Protein AF-A0A7C7R022-F1 (afdb_monomer_lite)

Sequence (104 aa):
MNDRSIESTIEERQMANTTAPQSIQELLKDFAPCFTKPGFKNFATLITGWITCQGRHSISRVIQAGSNFAEMKHHSCFYRFLSQGSWSTDAIGRILFQLLLPFL

Radius of gyration: 16.22 Å; chains: 1; bounding box: 30×31×53 Å

Foldseek 3Di:
DDPVVVVVVVVVVVLVPLDAPPVLVVLLVLCVVQADPVLSVLVSLQVSLQVQQDDDSDSVSSNVSSDRPVPCDPSVVSVCSVPVGPGDPVSVVVSVCVVCVVVD

Secondary structure (DSSP, 8-state):
--HHHHHHHHHHHHHHT-SPPHHHHHHHHTTGGGS-HHHHHHHHHHHHHHHH--S---HHHHHHHHS-GGG---THHHHHHHHH----HHHHHHHHHHHHGGG-

pLDDT: mean 78.59, std 16.29, range [40.22, 96.5]

Structure (mmCIF, N/CA/C/O backbone):
data_AF-A0A7C7R022-F1
#
_entry.id   AF-A0A7C7R022-F1
#
loop_
_atom_site.group_PDB
_atom_site.id
_atom_site.type_symbol
_atom_site.label_atom_id
_atom_site.label_alt_id
_atom_site.label_comp_id
_atom_site.label_asym_id
_atom_site.label_entity_id
_atom_site.label_seq_id
_atom_site.pdbx_PDB_ins_code
_atom_site.Cartn_x
_atom_site.Cartn_y
_atom_site.Cartn_z
_atom_site.occupancy
_atom_site.B_iso_or_equiv
_atom_site.auth_seq_id
_atom_site.auth_comp_id
_atom_site.auth_asym_id
_atom_site.auth_atom_id
_atom_site.pdbx_PDB_model_num
ATOM 1 N N . MET A 1 1 ? -7.935 11.485 39.807 1.00 51.16 1 MET A N 1
ATOM 2 C CA . MET A 1 1 ? -7.306 10.859 38.625 1.00 51.16 1 MET A CA 1
ATOM 3 C C . MET A 1 1 ? -7.862 11.601 37.419 1.00 51.16 1 MET A C 1
ATOM 5 O O . MET A 1 1 ? -9.066 11.549 37.229 1.00 51.16 1 MET A O 1
ATOM 9 N N . ASN A 1 2 ? -7.064 12.444 36.762 1.00 48.72 2 ASN A N 1
ATOM 10 C CA . ASN A 1 2 ? -7.565 13.482 35.851 1.00 48.72 2 ASN A CA 1
ATOM 11 C C . ASN A 1 2 ? -7.713 12.936 34.416 1.00 48.72 2 ASN A C 1
ATOM 13 O O . ASN A 1 2 ? -6.801 12.251 33.958 1.00 48.72 2 ASN A O 1
ATOM 17 N N . ASP A 1 3 ? -8.793 13.286 33.705 1.00 56.34 3 ASP A N 1
ATOM 18 C CA . ASP A 1 3 ? -9.066 12.890 32.300 1.00 56.34 3 ASP A CA 1
ATOM 19 C C . ASP A 1 3 ? -7.865 13.130 31.368 1.00 56.34 3 ASP A C 1
ATOM 21 O O . ASP A 1 3 ? -7.503 12.298 30.539 1.00 56.34 3 ASP A O 1
ATOM 25 N N . ARG A 1 4 ? -7.151 14.234 31.609 1.00 54.56 4 ARG A N 1
ATOM 26 C CA . ARG A 1 4 ? -5.969 14.657 30.847 1.00 54.56 4 ARG A CA 1
ATOM 27 C C . ARG A 1 4 ? -4.791 13.668 30.900 1.00 54.56 4 ARG A C 1
ATOM 29 O O . ARG A 1 4 ? -3.974 13.656 29.989 1.00 54.56 4 ARG A O 1
ATOM 36 N N . SER A 1 5 ? -4.690 12.854 31.957 1.00 55.62 5 SER A N 1
ATOM 37 C CA . SER A 1 5 ? -3.653 11.815 32.088 1.00 55.62 5 SER A CA 1
ATOM 38 C C . SER A 1 5 ? -4.021 10.524 31.352 1.00 55.62 5 SER A C 1
ATOM 40 O O . SER A 1 5 ? -3.134 9.754 30.983 1.00 55.62 5 SER A O 1
ATOM 42 N N . ILE A 1 6 ? -5.318 10.277 31.131 1.00 58.41 6 ILE A N 1
ATOM 43 C CA . ILE A 1 6 ? -5.788 9.161 30.305 1.00 58.41 6 ILE A CA 1
ATOM 44 C C . ILE A 1 6 ? -5.618 9.516 28.826 1.00 58.41 6 ILE A C 1
ATOM 46 O O . ILE A 1 6 ? -5.062 8.706 28.092 1.00 58.41 6 ILE A O 1
ATOM 50 N N . GLU A 1 7 ? -5.982 10.733 28.408 1.00 52.97 7 GLU A N 1
ATOM 51 C CA . GLU A 1 7 ? -5.765 11.207 27.031 1.00 52.97 7 GLU A CA 1
ATOM 52 C C . GLU A 1 7 ? -4.284 11.193 26.636 1.00 52.97 7 GLU A C 1
ATOM 54 O O . GLU A 1 7 ? -3.954 10.640 25.593 1.00 52.97 7 GLU A O 1
ATOM 59 N N . SER A 1 8 ? -3.372 11.671 27.493 1.00 49.19 8 SER A N 1
ATOM 60 C CA . SER A 1 8 ? -1.931 11.643 27.190 1.00 49.19 8 SER A CA 1
ATOM 61 C C . SER A 1 8 ? -1.376 10.219 27.061 1.00 49.19 8 SER A C 1
ATOM 63 O O . SER A 1 8 ? -0.534 9.951 26.210 1.00 49.19 8 SER A O 1
ATOM 65 N N . THR A 1 9 ? -1.880 9.281 27.873 1.00 51.03 9 THR A N 1
ATOM 66 C CA . THR A 1 9 ? -1.473 7.866 27.826 1.00 51.03 9 THR A CA 1
ATOM 67 C C . THR A 1 9 ? -2.072 7.144 26.613 1.00 51.03 9 THR A C 1
ATOM 69 O O . THR A 1 9 ? -1.442 6.238 26.064 1.00 51.03 9 THR A O 1
ATOM 72 N N . ILE A 1 10 ? -3.280 7.529 26.180 1.00 53.47 10 ILE A N 1
ATOM 73 C CA . ILE A 1 10 ? -3.912 7.036 24.949 1.00 53.47 10 ILE A CA 1
ATOM 74 C C . ILE A 1 10 ? -3.161 7.575 23.734 1.00 53.47 10 ILE A C 1
ATOM 76 O O . ILE A 1 10 ? -2.818 6.779 22.872 1.00 53.47 10 ILE A O 1
ATOM 80 N N . GLU A 1 11 ? -2.833 8.866 23.683 1.00 50.06 11 GLU A N 1
ATOM 81 C CA . GLU A 1 11 ? -2.064 9.465 22.586 1.00 50.06 11 GLU A CA 1
ATOM 82 C C . GLU A 1 11 ? -0.648 8.875 22.478 1.00 50.06 11 GLU A C 1
ATOM 84 O O . GLU A 1 11 ? -0.221 8.527 21.377 1.0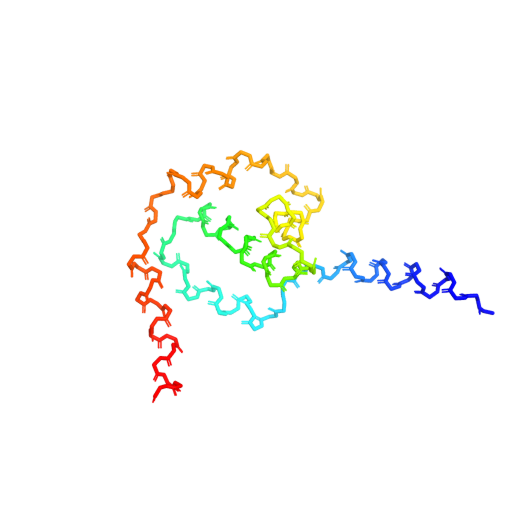0 50.06 11 GLU A O 1
ATOM 89 N N . GLU A 1 12 ? 0.057 8.654 23.594 1.00 42.06 12 GLU A N 1
ATOM 90 C CA . GLU A 1 12 ? 1.370 7.987 23.593 1.00 42.06 12 GLU A CA 1
ATOM 91 C C . GLU A 1 12 ? 1.286 6.509 23.169 1.00 42.06 12 GLU A C 1
ATOM 93 O O . GLU A 1 12 ? 2.119 6.041 22.387 1.00 42.06 12 GLU A O 1
ATOM 98 N N . ARG A 1 13 ? 0.256 5.763 23.604 1.00 43.34 13 ARG A N 1
ATOM 99 C CA . ARG A 1 13 ? 0.009 4.386 23.125 1.00 43.34 13 ARG A CA 1
ATOM 100 C C . ARG A 1 13 ? -0.422 4.336 21.658 1.00 43.34 13 ARG A C 1
ATOM 102 O O . ARG A 1 13 ? -0.079 3.374 20.972 1.00 43.34 13 ARG A O 1
ATOM 109 N N . GLN A 1 14 ? -1.143 5.345 21.175 1.00 43.50 14 GLN A N 1
ATOM 110 C CA . GLN A 1 14 ? -1.554 5.479 19.778 1.00 43.50 14 GLN A CA 1
ATOM 111 C C . GLN A 1 14 ? -0.340 5.783 18.885 1.00 43.50 14 GLN A C 1
ATOM 113 O O . GLN A 1 14 ? -0.234 5.222 17.800 1.00 43.50 14 GLN A O 1
ATOM 118 N N . MET A 1 15 ? 0.609 6.601 19.361 1.00 43.84 15 MET A N 1
ATOM 119 C CA . MET A 1 15 ? 1.857 6.928 18.655 1.00 43.84 15 MET A CA 1
ATOM 120 C C . MET A 1 15 ? 2.860 5.764 18.614 1.00 43.84 15 MET A C 1
ATOM 122 O O . MET A 1 15 ? 3.595 5.634 17.637 1.00 43.84 15 MET A O 1
ATOM 126 N N . ALA A 1 16 ? 2.880 4.896 19.631 1.00 40.22 16 ALA A N 1
ATOM 127 C CA . ALA A 1 16 ? 3.771 3.732 19.677 1.00 40.22 16 ALA A CA 1
ATOM 128 C C . ALA A 1 16 ? 3.313 2.555 18.787 1.00 40.22 16 ALA A C 1
ATOM 130 O O . ALA A 1 16 ? 4.122 1.691 18.453 1.00 40.22 16 ALA A O 1
ATOM 131 N N . ASN A 1 17 ? 2.041 2.531 18.370 1.00 44.94 17 ASN A N 1
ATOM 132 C CA . ASN A 1 17 ? 1.419 1.397 17.677 1.00 44.94 17 ASN A CA 1
ATOM 133 C C . ASN A 1 17 ? 0.974 1.693 16.235 1.00 44.94 17 ASN A C 1
ATOM 135 O O . ASN A 1 17 ? 0.219 0.900 15.675 1.00 44.94 17 ASN A O 1
ATOM 139 N N . THR A 1 18 ? 1.446 2.764 15.585 1.00 52.75 18 THR A N 1
ATOM 140 C CA . THR A 1 18 ? 1.108 3.085 14.175 1.00 52.75 18 THR A CA 1
ATOM 141 C C . THR A 1 18 ? 1.780 2.140 13.164 1.00 52.75 18 THR A C 1
ATOM 143 O O . THR A 1 18 ? 2.206 2.529 12.082 1.00 52.75 18 THR A O 1
ATOM 146 N N . THR A 1 19 ? 1.903 0.862 13.505 1.00 61.22 19 THR A N 1
ATOM 147 C CA . THR A 1 19 ? 2.138 -0.198 12.533 1.00 61.22 19 THR A CA 1
ATOM 148 C C . THR A 1 19 ? 0.767 -0.723 12.126 1.00 61.22 19 THR A C 1
ATOM 150 O O . THR A 1 19 ? -0.051 -1.036 12.989 1.00 61.22 19 THR A O 1
ATOM 153 N N . ALA A 1 20 ? 0.490 -0.791 10.821 1.00 69.69 20 ALA A N 1
ATOM 154 C CA . ALA A 1 20 ? -0.772 -1.331 10.317 1.00 69.69 20 ALA A CA 1
ATOM 155 C C . ALA A 1 20 ? -1.101 -2.678 10.997 1.00 69.69 20 ALA A C 1
ATOM 157 O O . ALA A 1 20 ? -0.180 -3.480 11.197 1.00 69.69 20 ALA A O 1
ATOM 158 N N . PRO A 1 21 ? -2.378 -2.970 11.318 1.00 80.00 21 PRO A N 1
ATOM 159 C CA . PRO A 1 21 ? -2.790 -4.289 11.788 1.00 80.00 21 PRO A CA 1
ATOM 160 C C . PRO A 1 21 ? -2.196 -5.412 10.929 1.00 80.00 21 PRO A C 1
ATOM 162 O O . PRO A 1 21 ? -2.091 -5.275 9.709 1.00 80.00 21 PRO A O 1
ATOM 165 N N . GLN A 1 22 ? -1.823 -6.529 11.556 1.00 81.00 22 GLN A N 1
ATOM 166 C CA . GLN A 1 22 ? -1.154 -7.651 10.883 1.00 81.00 22 GLN A CA 1
ATOM 167 C C . GLN A 1 22 ? -1.916 -8.143 9.640 1.00 81.00 22 GLN A C 1
ATOM 169 O O . GLN A 1 22 ? -1.300 -8.403 8.610 1.00 81.00 22 GLN A O 1
ATOM 174 N N . SER A 1 23 ? -3.249 -8.179 9.701 1.00 85.69 23 SER A N 1
ATOM 175 C CA . SER A 1 23 ? -4.108 -8.549 8.570 1.00 85.69 23 SER A CA 1
ATOM 176 C C . SER A 1 23 ? -3.931 -7.632 7.354 1.00 85.69 23 SER A C 1
ATOM 178 O O . SER A 1 23 ? -3.919 -8.103 6.221 1.00 85.69 23 SER A O 1
ATOM 180 N N . ILE A 1 24 ? -3.730 -6.328 7.571 1.00 84.00 24 ILE A N 1
ATOM 181 C CA . ILE A 1 24 ? -3.445 -5.370 6.495 1.00 84.00 24 ILE A CA 1
ATOM 182 C C . ILE A 1 24 ? -2.042 -5.602 5.941 1.00 84.00 24 ILE A C 1
ATOM 184 O O . ILE A 1 24 ? -1.846 -5.553 4.731 1.00 84.00 24 ILE A O 1
ATOM 188 N N . GLN A 1 25 ? -1.057 -5.876 6.797 1.00 86.19 25 GLN A N 1
ATOM 189 C CA . GLN A 1 25 ? 0.299 -6.166 6.330 1.00 86.19 25 GLN A CA 1
ATOM 190 C C . GLN A 1 25 ? 0.351 -7.432 5.472 1.00 86.19 25 GLN A C 1
ATOM 192 O O . GLN A 1 25 ? 1.076 -7.463 4.481 1.0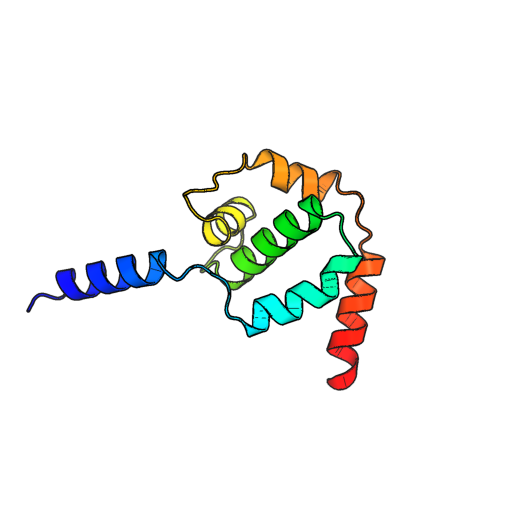0 86.19 25 GLN A O 1
ATOM 197 N N . GLU A 1 26 ? -0.397 -8.468 5.847 1.00 88.94 26 GLU A N 1
ATOM 198 C CA . GLU A 1 26 ? -0.513 -9.709 5.081 1.00 88.94 26 GLU A CA 1
ATOM 199 C C . GLU A 1 26 ? -1.180 -9.464 3.732 1.00 88.94 26 GLU A C 1
ATOM 201 O O . GLU A 1 26 ? -0.580 -9.790 2.714 1.00 88.94 26 GLU A O 1
ATOM 206 N N . LEU A 1 27 ? -2.310 -8.753 3.713 1.00 90.44 27 LEU A N 1
ATOM 207 C CA . LEU A 1 27 ? -2.977 -8.345 2.475 1.00 90.44 27 LEU A CA 1
ATOM 208 C C . LEU A 1 27 ? -2.056 -7.530 1.552 1.00 90.44 27 LEU A C 1
ATOM 210 O O . LEU A 1 27 ? -2.042 -7.714 0.339 1.00 90.44 27 LEU A O 1
ATOM 214 N N . LEU A 1 28 ? -1.259 -6.615 2.110 1.00 91.94 28 LEU A N 1
ATOM 215 C CA . LEU A 1 28 ? -0.332 -5.807 1.321 1.00 91.94 28 LEU A CA 1
ATOM 216 C C . LEU A 1 28 ? 0.777 -6.652 0.684 1.00 91.94 28 LEU A C 1
ATOM 218 O O . LEU A 1 28 ? 1.220 -6.312 -0.412 1.00 91.94 28 LEU A O 1
ATOM 222 N N . LYS A 1 29 ? 1.230 -7.741 1.320 1.00 93.12 29 LYS A N 1
ATOM 223 C CA . LYS A 1 29 ? 2.291 -8.605 0.76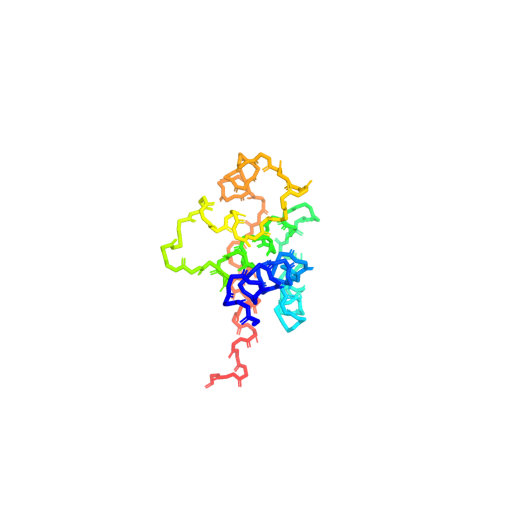7 1.00 93.12 29 LYS A CA 1
ATOM 224 C C . LYS A 1 29 ? 1.893 -9.234 -0.566 1.00 93.12 29 LYS A C 1
ATOM 226 O O . LYS A 1 29 ? 2.773 -9.391 -1.411 1.00 93.12 29 LYS A O 1
ATOM 231 N N . ASP A 1 30 ? 0.609 -9.499 -0.798 1.00 94.25 30 ASP A N 1
ATOM 232 C CA . ASP A 1 30 ? 0.118 -10.049 -2.070 1.00 94.25 30 ASP A CA 1
ATOM 233 C C . ASP A 1 30 ? 0.386 -9.108 -3.254 1.00 94.25 30 ASP A C 1
ATOM 235 O O . ASP A 1 30 ? 0.596 -9.544 -4.385 1.00 94.25 30 ASP A O 1
ATOM 239 N N . PHE A 1 31 ? 0.478 -7.802 -2.989 1.00 93.31 31 PHE A N 1
ATOM 240 C CA . PHE A 1 31 ? 0.804 -6.794 -3.993 1.00 93.31 31 PHE A CA 1
ATOM 241 C C . PHE A 1 31 ? 2.311 -6.599 -4.201 1.00 93.31 31 PHE A C 1
ATOM 243 O O . PHE A 1 31 ? 2.702 -5.904 -5.139 1.00 93.31 31 PHE A O 1
ATOM 250 N N . ALA A 1 32 ? 3.181 -7.198 -3.378 1.00 92.62 32 ALA A N 1
ATOM 251 C CA . ALA A 1 32 ? 4.632 -7.026 -3.483 1.00 92.62 32 ALA A CA 1
ATOM 252 C C . ALA A 1 32 ? 5.210 -7.315 -4.887 1.00 92.62 32 ALA A C 1
ATOM 254 O O . ALA A 1 32 ? 6.060 -6.535 -5.324 1.00 92.62 32 ALA A O 1
ATOM 255 N N . PRO A 1 33 ? 4.743 -8.334 -5.643 1.00 92.31 33 PRO A N 1
ATOM 256 C CA . PRO A 1 33 ? 5.220 -8.595 -7.004 1.00 92.31 33 PRO A CA 1
ATOM 257 C C . PRO A 1 33 ? 4.928 -7.470 -8.011 1.00 92.31 33 PRO A C 1
ATOM 259 O O . PRO A 1 33 ? 5.564 -7.414 -9.059 1.00 92.31 33 PRO A O 1
ATOM 262 N N . CYS A 1 34 ? 3.989 -6.563 -7.714 1.00 92.19 34 CYS A N 1
ATOM 263 C CA . CYS A 1 34 ? 3.619 -5.458 -8.607 1.00 92.19 34 CYS A CA 1
ATOM 264 C C . CYS A 1 34 ? 4.611 -4.286 -8.568 1.00 92.19 34 CYS A C 1
ATOM 266 O O . CYS A 1 34 ? 4.505 -3.358 -9.374 1.00 92.19 34 CYS A O 1
ATOM 268 N N . PHE A 1 35 ? 5.554 -4.287 -7.621 1.00 91.25 35 PHE A N 1
ATOM 269 C CA . PHE A 1 35 ? 6.406 -3.138 -7.345 1.00 91.25 35 PHE A CA 1
ATOM 270 C C . PHE A 1 35 ? 7.877 -3.525 -7.192 1.00 91.25 35 PHE A C 1
ATOM 272 O O . PHE A 1 35 ? 8.239 -4.628 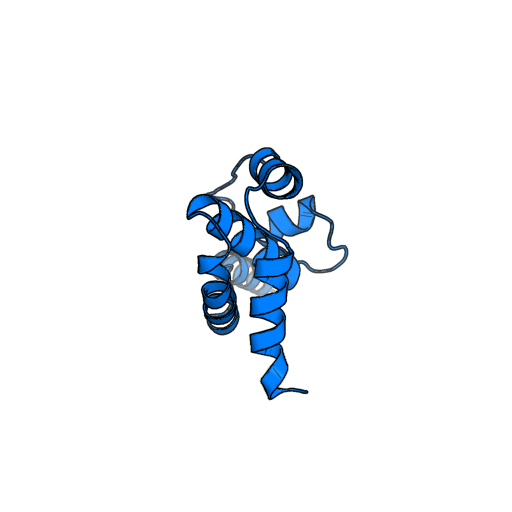-6.796 1.00 91.25 35 PHE A O 1
ATOM 279 N N . THR A 1 36 ? 8.759 -2.551 -7.412 1.00 91.12 36 THR A N 1
ATOM 280 C CA . THR A 1 36 ? 10.141 -2.645 -6.928 1.00 91.12 36 THR A CA 1
ATOM 281 C C . THR A 1 36 ? 10.169 -2.550 -5.400 1.00 91.12 36 THR A C 1
ATOM 283 O O . THR A 1 36 ? 9.264 -1.983 -4.791 1.00 91.12 36 THR A O 1
ATOM 286 N N . LYS A 1 37 ? 11.242 -3.018 -4.750 1.00 86.62 37 LYS A N 1
ATOM 287 C CA . LYS A 1 37 ? 11.397 -2.928 -3.283 1.00 86.62 37 LYS A CA 1
ATOM 288 C C . LYS A 1 37 ? 11.114 -1.522 -2.700 1.00 86.62 37 LYS A C 1
ATOM 290 O O . LYS A 1 37 ? 10.375 -1.441 -1.718 1.00 86.62 37 LYS A O 1
ATOM 295 N N . PRO A 1 38 ? 11.641 -0.407 -3.253 1.00 87.06 38 PRO A N 1
ATOM 296 C CA . PRO A 1 38 ? 11.282 0.932 -2.774 1.00 87.06 38 PRO A CA 1
ATOM 297 C C . PRO A 1 38 ? 9.856 1.356 -3.162 1.00 87.06 38 PRO A C 1
ATOM 299 O O . PRO A 1 38 ? 9.212 2.059 -2.382 1.00 87.06 38 PRO A O 1
ATOM 302 N N . GLY A 1 39 ? 9.346 0.920 -4.319 1.00 88.81 39 GLY A N 1
ATOM 303 C CA . GLY A 1 39 ? 7.967 1.175 -4.739 1.00 88.81 39 GLY A CA 1
ATOM 304 C C . GLY A 1 39 ? 6.948 0.527 -3.804 1.00 88.81 39 GLY A C 1
ATOM 305 O O . GLY A 1 39 ? 6.018 1.194 -3.364 1.00 88.81 39 GLY A O 1
ATOM 306 N N . PHE A 1 40 ? 7.186 -0.726 -3.408 1.00 90.44 40 PHE A N 1
ATOM 307 C CA . PHE A 1 40 ? 6.331 -1.457 -2.480 1.00 90.44 40 PHE A CA 1
ATOM 308 C C . PHE A 1 40 ? 6.239 -0.762 -1.123 1.00 90.44 40 PHE A C 1
ATOM 310 O O . PHE A 1 40 ? 5.152 -0.612 -0.579 1.00 90.44 40 PHE A O 1
ATOM 317 N N . LYS A 1 41 ? 7.367 -0.263 -0.598 1.00 88.62 41 LYS A N 1
ATOM 318 C CA . LYS A 1 41 ? 7.364 0.521 0.646 1.00 88.62 41 LYS A CA 1
ATOM 319 C C . LYS A 1 41 ? 6.470 1.756 0.529 1.00 88.62 41 LYS A C 1
ATOM 321 O O . LYS A 1 41 ? 5.671 2.006 1.420 1.00 88.62 41 LYS A O 1
ATOM 326 N N . ASN A 1 42 ? 6.580 2.506 -0.569 1.00 89.38 42 ASN A N 1
ATOM 327 C CA . ASN A 1 42 ? 5.753 3.697 -0.774 1.00 89.38 42 ASN A CA 1
ATOM 328 C C . ASN A 1 42 ? 4.264 3.336 -0.928 1.00 89.38 42 ASN A C 1
ATOM 330 O O . ASN A 1 42 ? 3.422 4.027 -0.361 1.00 89.38 42 ASN A O 1
ATOM 334 N N . PHE A 1 43 ? 3.948 2.246 -1.635 1.00 90.31 43 PHE A N 1
ATOM 335 C CA . PHE A 1 43 ? 2.590 1.709 -1.742 1.00 90.31 43 PHE A CA 1
ATOM 336 C C . PHE A 1 43 ? 2.020 1.336 -0.369 1.00 90.31 43 PHE A C 1
ATOM 338 O O . PHE A 1 43 ? 0.968 1.840 0.011 1.00 90.31 43 PHE A O 1
ATOM 345 N N . ALA A 1 44 ? 2.741 0.522 0.405 1.00 89.56 44 ALA A N 1
ATOM 346 C CA . ALA A 1 44 ? 2.315 0.083 1.729 1.00 89.56 44 ALA A CA 1
ATOM 347 C C . ALA A 1 44 ? 2.082 1.266 2.680 1.00 89.56 44 ALA A C 1
ATOM 349 O O . ALA A 1 44 ? 1.069 1.293 3.378 1.00 89.56 44 ALA A O 1
ATOM 350 N N . THR A 1 45 ? 2.960 2.275 2.661 1.00 87.62 45 THR A N 1
ATOM 351 C CA . THR A 1 45 ? 2.778 3.522 3.420 1.00 87.62 45 THR A CA 1
ATOM 352 C C . THR A 1 45 ? 1.511 4.266 2.996 1.00 87.62 45 THR A C 1
ATOM 354 O O . THR A 1 45 ? 0.747 4.691 3.858 1.00 87.62 45 THR A O 1
ATOM 357 N N . LEU A 1 46 ? 1.258 4.409 1.689 1.00 88.62 46 LEU A N 1
ATOM 358 C CA . LEU A 1 46 ? 0.074 5.112 1.189 1.00 88.62 46 LEU A CA 1
ATOM 359 C C . LEU A 1 46 ? -1.224 4.378 1.530 1.00 88.62 46 LEU A C 1
ATOM 361 O O . LEU A 1 46 ? -2.157 5.017 1.998 1.00 88.62 46 LEU A O 1
ATOM 365 N N . ILE A 1 47 ? -1.294 3.059 1.339 1.00 89.69 47 ILE A N 1
ATOM 366 C CA . ILE A 1 47 ? -2.503 2.285 1.652 1.00 89.69 47 ILE A CA 1
ATOM 367 C C . ILE A 1 47 ? -2.750 2.243 3.157 1.00 89.69 47 ILE A C 1
ATOM 369 O O . ILE A 1 47 ? -3.874 2.471 3.593 1.00 89.69 47 ILE A O 1
ATOM 373 N N . THR A 1 48 ? -1.701 2.030 3.956 1.00 86.25 48 THR A N 1
ATOM 374 C CA . THR A 1 48 ? -1.810 2.091 5.419 1.00 86.25 48 THR A CA 1
ATOM 375 C C . THR A 1 48 ? -2.340 3.450 5.849 1.00 86.25 48 THR A C 1
ATOM 377 O O . THR A 1 48 ? -3.353 3.515 6.535 1.00 86.25 48 THR A O 1
ATOM 380 N N . GLY A 1 49 ? -1.714 4.530 5.374 1.00 85.69 49 GLY A N 1
ATOM 381 C CA . GLY A 1 49 ? -2.147 5.890 5.663 1.00 85.69 49 GLY A CA 1
ATOM 382 C C . GLY A 1 49 ? -3.562 6.185 5.181 1.00 85.69 49 GLY A C 1
ATOM 383 O O . GLY A 1 49 ? -4.277 6.941 5.821 1.00 85.69 49 GLY A O 1
ATOM 384 N N . TRP A 1 50 ? -4.004 5.582 4.078 1.00 87.75 50 TRP A N 1
ATOM 385 C CA . TRP A 1 50 ? -5.359 5.761 3.561 1.00 87.75 50 TRP A CA 1
ATOM 386 C C . TRP A 1 50 ? -6.404 5.094 4.449 1.00 87.75 50 TRP A C 1
ATOM 388 O O . TRP A 1 50 ? -7.475 5.654 4.654 1.00 87.75 50 TRP A O 1
ATOM 398 N N . ILE A 1 51 ? -6.089 3.914 4.983 1.00 85.81 51 ILE A N 1
ATOM 399 C CA . ILE A 1 51 ? -6.978 3.165 5.875 1.00 85.81 51 ILE A CA 1
ATOM 400 C C . ILE A 1 51 ? -7.018 3.801 7.270 1.00 85.81 51 ILE A C 1
ATOM 402 O O . ILE A 1 51 ? -8.068 3.811 7.908 1.00 85.81 51 ILE A O 1
ATOM 406 N N . THR A 1 52 ? -5.894 4.339 7.752 1.00 81.38 52 THR A N 1
ATOM 407 C CA . THR A 1 52 ? -5.799 4.948 9.087 1.00 81.38 52 THR A CA 1
ATOM 408 C C . THR A 1 52 ? -6.177 6.429 9.114 1.00 81.38 52 THR A C 1
ATOM 410 O O . THR A 1 52 ? -6.441 6.966 10.193 1.00 81.38 52 THR A O 1
ATOM 413 N N . CYS A 1 53 ? -6.209 7.115 7.966 1.00 82.50 53 CYS A N 1
ATOM 414 C CA . CYS A 1 53 ? -6.593 8.521 7.909 1.00 82.50 53 CYS A CA 1
ATOM 415 C C . CYS A 1 53 ? -8.060 8.685 8.315 1.00 82.50 53 CYS A C 1
ATOM 417 O O . CYS A 1 53 ? -8.959 8.103 7.722 1.00 82.50 53 CYS A O 1
ATOM 419 N N . GLN A 1 54 ? -8.304 9.531 9.313 1.00 77.38 54 GLN A N 1
ATOM 420 C CA . GLN A 1 54 ? -9.653 9.951 9.675 1.00 77.38 54 GLN A CA 1
ATOM 421 C C . GLN A 1 54 ? -10.003 11.270 8.967 1.00 77.38 54 GLN A C 1
ATOM 423 O O . GLN A 1 54 ? -9.205 12.218 8.935 1.00 77.38 54 GLN A O 1
ATOM 428 N N . GLY A 1 55 ? -11.219 11.354 8.421 1.00 80.56 55 GLY A N 1
ATOM 429 C CA . GLY A 1 55 ? -11.745 12.557 7.773 1.00 80.56 55 GLY A CA 1
ATOM 430 C C . GLY A 1 55 ? -11.419 12.637 6.279 1.00 80.56 55 GLY A C 1
ATOM 431 O O . GLY A 1 55 ? -11.729 11.731 5.516 1.00 80.56 55 GLY A O 1
ATOM 432 N N . ARG A 1 56 ? -10.853 13.759 5.811 1.00 78.81 56 ARG A N 1
ATOM 433 C CA . ARG A 1 56 ? -10.550 13.949 4.378 1.00 78.81 56 ARG A CA 1
ATOM 434 C C . ARG A 1 56 ? -9.275 13.203 3.983 1.00 78.81 56 ARG A C 1
ATOM 436 O O . ARG A 1 56 ? -8.197 13.546 4.462 1.00 78.81 56 ARG A O 1
ATOM 443 N N . HIS A 1 57 ? -9.379 12.278 3.032 1.00 83.56 57 HIS A N 1
ATOM 444 C CA . HIS A 1 57 ? -8.249 11.490 2.525 1.00 83.56 57 HIS A CA 1
ATOM 445 C C . HIS A 1 57 ? -7.464 12.254 1.443 1.00 83.56 57 HIS A C 1
ATOM 447 O O . HIS A 1 57 ? -7.391 11.850 0.284 1.00 83.56 57 HIS A O 1
ATOM 453 N N . SER A 1 58 ? -6.900 13.415 1.788 1.00 87.06 58 SER A N 1
ATOM 454 C CA . SER A 1 58 ? -5.941 14.071 0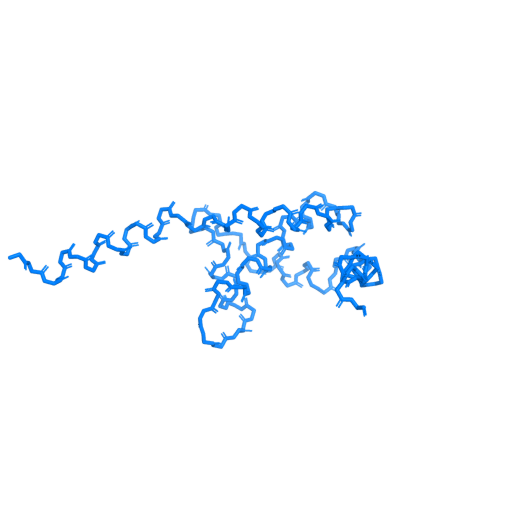.891 1.00 87.06 58 SER A CA 1
ATOM 455 C C . SER A 1 58 ? -4.601 13.337 0.929 1.00 87.06 58 SER A C 1
ATOM 457 O O . SER A 1 58 ? -4.206 12.838 1.980 1.00 87.06 58 SER A O 1
ATOM 459 N N . ILE A 1 59 ? -3.864 13.316 -0.187 1.00 81.69 59 ILE A N 1
ATOM 460 C CA . ILE A 1 59 ? -2.551 12.646 -0.272 1.00 81.69 59 ILE A CA 1
ATOM 461 C C . ILE A 1 59 ? -1.610 13.102 0.850 1.00 81.69 59 ILE A C 1
ATOM 463 O O . ILE A 1 59 ? -0.948 12.277 1.469 1.00 81.69 59 ILE A O 1
ATOM 467 N N . SER A 1 60 ? -1.595 14.395 1.182 1.00 83.19 60 SER A N 1
ATOM 468 C CA . SER A 1 60 ? -0.777 14.908 2.286 1.00 83.19 60 SER A CA 1
ATOM 469 C C . SER A 1 60 ? -1.184 14.338 3.651 1.00 83.19 60 SER A C 1
ATOM 471 O O . SER A 1 60 ? -0.307 13.977 4.430 1.00 83.19 60 SER A O 1
ATOM 473 N N . ARG A 1 61 ? -2.491 14.212 3.939 1.00 81.00 61 ARG A N 1
ATOM 474 C CA . ARG A 1 61 ? -2.981 13.622 5.200 1.00 81.00 61 ARG A CA 1
ATOM 475 C C . ARG A 1 61 ? -2.764 12.116 5.254 1.00 81.00 61 ARG A C 1
ATOM 477 O O . ARG A 1 61 ? -2.430 11.594 6.306 1.00 81.00 61 ARG A O 1
ATOM 484 N N . VAL A 1 62 ? -2.908 11.442 4.120 1.00 86.06 62 VAL A N 1
ATOM 485 C CA . VAL A 1 62 ? -2.623 10.013 3.954 1.00 86.06 62 VAL A CA 1
ATOM 486 C C . VAL A 1 62 ? -1.150 9.734 4.219 1.00 86.06 62 VAL A C 1
ATOM 488 O O . VAL A 1 62 ? -0.829 8.857 5.011 1.00 86.06 62 VAL A O 1
ATOM 491 N N . ILE A 1 63 ? -0.245 10.515 3.618 1.00 83.38 63 ILE A N 1
ATOM 492 C CA . ILE A 1 63 ? 1.190 10.393 3.886 1.00 83.38 63 ILE A CA 1
ATOM 493 C C . ILE A 1 63 ? 1.454 10.632 5.371 1.00 83.38 63 ILE A C 1
ATOM 495 O O . ILE A 1 63 ? 2.104 9.801 5.987 1.00 83.38 63 ILE A O 1
ATOM 499 N N . GLN A 1 64 ? 0.897 11.697 5.956 1.00 80.06 64 GLN A N 1
ATOM 500 C CA . GLN A 1 64 ? 1.062 12.003 7.380 1.00 80.06 64 GLN A CA 1
ATOM 501 C C . GLN A 1 64 ? 0.557 10.878 8.299 1.00 80.06 64 GLN A C 1
ATOM 503 O O . GLN A 1 64 ? 1.205 10.585 9.296 1.00 80.06 64 GLN A O 1
ATOM 508 N N . ALA A 1 65 ? -0.568 10.242 7.968 1.00 80.06 65 ALA A N 1
ATOM 509 C CA . ALA A 1 65 ? -1.147 9.151 8.752 1.00 80.06 65 ALA A CA 1
ATOM 510 C C . ALA A 1 65 ? -0.411 7.809 8.572 1.00 80.06 65 ALA A C 1
ATOM 512 O O . ALA A 1 65 ? -0.467 6.959 9.457 1.00 80.06 65 ALA A O 1
ATOM 513 N N . GLY A 1 66 ? 0.244 7.600 7.426 1.00 73.62 66 GLY A N 1
ATOM 514 C CA . GLY A 1 66 ? 0.953 6.359 7.099 1.00 73.62 66 GLY A CA 1
ATOM 515 C C . GLY A 1 66 ? 2.462 6.395 7.354 1.00 73.62 66 GLY A C 1
ATOM 516 O O . GLY A 1 66 ? 3.097 5.341 7.380 1.00 73.62 66 GLY A O 1
ATOM 517 N N . SER A 1 67 ? 3.062 7.580 7.494 1.00 73.38 67 SER A N 1
ATOM 518 C CA . SER A 1 67 ? 4.491 7.748 7.766 1.00 73.38 67 SER A CA 1
ATOM 519 C C . SER A 1 67 ? 4.765 7.813 9.264 1.00 73.38 67 SER A C 1
ATOM 521 O O . SER A 1 67 ? 4.174 8.634 9.963 1.00 73.38 67 SER A O 1
ATOM 523 N N . ASN A 1 68 ? 5.737 7.041 9.745 1.00 63.75 68 ASN A N 1
ATOM 524 C CA . ASN A 1 68 ? 6.297 7.270 11.074 1.00 63.75 68 ASN A CA 1
ATOM 525 C C . ASN A 1 68 ? 7.074 8.596 11.076 1.00 63.75 68 ASN A C 1
ATOM 527 O O . ASN A 1 68 ? 7.850 8.851 10.157 1.00 63.75 68 ASN A O 1
ATOM 531 N N . PHE A 1 69 ? 6.919 9.417 12.121 1.00 53.75 69 PHE A N 1
ATOM 532 C CA . PHE A 1 69 ? 7.612 10.711 12.259 1.00 53.75 69 PHE A CA 1
ATOM 533 C C . PHE A 1 69 ? 9.147 10.605 12.137 1.00 53.75 69 PHE A C 1
ATOM 535 O O . PHE A 1 69 ? 9.793 11.553 11.701 1.00 53.75 69 PHE A O 1
ATOM 542 N N . ALA A 1 70 ? 9.727 9.444 12.465 1.00 49.09 70 ALA A N 1
ATOM 543 C CA . ALA A 1 70 ? 11.157 9.158 12.314 1.00 49.09 70 ALA A CA 1
ATOM 544 C C . ALA A 1 70 ? 11.602 8.915 10.854 1.00 49.09 70 ALA A C 1
ATOM 546 O O . ALA A 1 70 ? 12.782 9.039 10.538 1.00 49.09 70 ALA A O 1
ATOM 547 N N . GLU A 1 71 ? 10.669 8.597 9.953 1.00 55.53 71 GLU A N 1
ATOM 548 C CA . GLU A 1 71 ? 10.898 8.386 8.522 1.00 55.53 71 GLU A CA 1
ATOM 549 C C . GLU A 1 71 ? 10.176 9.458 7.692 1.00 55.53 71 GLU A C 1
ATOM 551 O O . GLU A 1 71 ? 9.442 9.131 6.756 1.00 55.53 71 GLU A O 1
ATOM 556 N N . MET A 1 72 ? 10.372 10.749 8.002 1.00 55.81 72 MET A N 1
ATOM 557 C CA . MET A 1 72 ? 9.943 11.853 7.129 1.00 55.81 72 MET A CA 1
ATOM 558 C C . MET A 1 72 ? 10.693 11.805 5.785 1.00 55.81 72 MET A C 1
ATOM 560 O O . MET A 1 72 ? 11.561 12.620 5.477 1.00 55.81 72 MET A O 1
ATOM 564 N N . LYS A 1 73 ? 10.362 10.825 4.945 1.00 61.28 73 LYS A N 1
ATOM 565 C CA . LYS A 1 73 ? 10.677 10.844 3.526 1.00 61.28 73 LYS A CA 1
ATOM 566 C C . LYS A 1 73 ? 10.026 12.083 2.929 1.00 61.28 73 LYS A C 1
ATOM 568 O O . LYS A 1 73 ? 8.850 12.353 3.170 1.00 61.28 73 LYS A O 1
ATOM 573 N N . HIS A 1 74 ? 10.776 12.805 2.102 1.00 72.25 74 HIS A N 1
ATOM 574 C CA . HIS A 1 74 ? 10.241 13.949 1.375 1.00 72.25 74 HIS A CA 1
ATOM 575 C C . HIS A 1 74 ? 8.970 13.553 0.621 1.00 72.25 74 HIS A C 1
ATOM 577 O O . HIS A 1 74 ? 9.003 12.623 -0.183 1.00 72.25 74 HIS A O 1
ATOM 583 N N . HIS A 1 75 ? 7.875 14.293 0.825 1.00 76.44 75 HIS A N 1
ATOM 584 C CA . HIS A 1 75 ? 6.592 14.075 0.142 1.00 76.44 75 HIS A CA 1
ATOM 585 C C . HIS A 1 75 ? 6.746 13.861 -1.375 1.00 76.44 75 HIS A C 1
ATOM 587 O O . HIS A 1 75 ? 6.016 13.075 -1.980 1.00 76.44 75 HIS A O 1
ATOM 593 N N . SER A 1 76 ? 7.754 14.496 -1.978 1.00 83.19 76 SER A N 1
ATOM 594 C CA . SER A 1 76 ? 8.155 14.342 -3.375 1.00 83.19 76 SER A CA 1
ATOM 595 C C . SER A 1 76 ? 8.353 12.887 -3.816 1.00 83.19 76 SER A C 1
ATOM 597 O O . SER A 1 76 ? 8.044 12.564 -4.959 1.00 83.19 76 SER A O 1
ATOM 599 N N . CYS A 1 77 ? 8.820 11.979 -2.950 1.00 85.25 77 CYS A N 1
ATOM 600 C CA . CYS A 1 77 ? 8.982 10.572 -3.323 1.00 85.25 77 CYS A CA 1
ATOM 601 C C . CYS A 1 77 ? 7.639 9.861 -3.526 1.00 85.25 77 CYS A C 1
ATOM 603 O O . CYS A 1 77 ? 7.5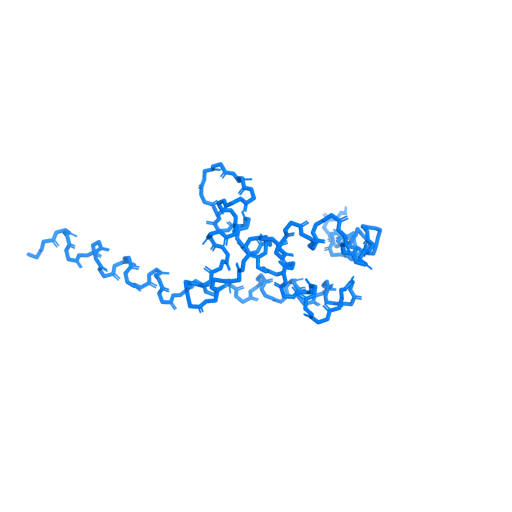46 8.992 -4.389 1.00 85.25 77 CYS A O 1
ATOM 605 N N . PHE A 1 78 ? 6.599 10.241 -2.778 1.00 87.12 78 PHE A N 1
ATOM 606 C CA . PHE A 1 78 ? 5.251 9.692 -2.931 1.00 87.12 78 PHE A CA 1
ATOM 607 C C . PHE A 1 78 ? 4.582 10.241 -4.188 1.00 87.12 78 PHE A C 1
ATOM 609 O O . PHE A 1 78 ? 4.041 9.473 -4.977 1.00 87.12 78 PHE A O 1
ATOM 616 N N . TYR A 1 79 ? 4.705 11.546 -4.441 1.00 87.00 79 TYR A N 1
ATOM 617 C CA . TYR A 1 79 ? 4.216 12.136 -5.689 1.00 87.00 79 TYR A CA 1
ATOM 618 C C . TYR A 1 79 ? 4.932 11.564 -6.916 1.00 87.00 79 TYR A C 1
ATOM 620 O O . TYR A 1 79 ? 4.285 11.271 -7.921 1.00 87.00 79 TYR A O 1
ATOM 628 N N . ARG A 1 80 ? 6.247 11.323 -6.833 1.00 88.12 80 ARG A N 1
ATOM 629 C CA . ARG A 1 80 ? 7.003 10.647 -7.895 1.00 88.12 80 ARG A CA 1
ATOM 630 C C . ARG A 1 80 ? 6.607 9.179 -8.037 1.00 88.12 80 ARG A C 1
ATOM 632 O O . ARG A 1 80 ? 6.520 8.691 -9.152 1.00 88.12 80 ARG A O 1
ATOM 639 N N . PHE A 1 81 ? 6.336 8.479 -6.939 1.00 89.75 81 PHE A N 1
ATOM 640 C CA . PHE A 1 81 ? 5.828 7.107 -6.984 1.00 89.75 81 PHE A CA 1
ATOM 641 C C . PHE A 1 81 ? 4.477 7.019 -7.706 1.00 89.75 81 PHE A C 1
ATOM 643 O O . PHE A 1 81 ? 4.286 6.108 -8.505 1.00 89.75 81 PHE A O 1
ATOM 650 N N . LEU A 1 82 ? 3.574 7.971 -7.459 1.00 86.25 82 LEU A N 1
ATOM 651 C CA . LEU A 1 82 ? 2.255 8.012 -8.092 1.00 86.25 82 LEU A CA 1
ATOM 652 C C . LEU A 1 82 ? 2.309 8.438 -9.565 1.00 86.25 82 LEU A C 1
ATOM 654 O O . LEU A 1 82 ? 1.558 7.906 -10.370 1.00 86.25 82 LEU A O 1
ATOM 658 N N . SER A 1 83 ? 3.179 9.388 -9.919 1.00 87.38 83 SER A N 1
ATOM 659 C CA . SER A 1 83 ? 3.229 9.957 -11.279 1.00 87.38 83 SER A CA 1
ATOM 660 C C . SER A 1 83 ? 4.241 9.295 -12.217 1.00 87.38 83 SER A C 1
ATOM 662 O O . SER A 1 83 ? 4.051 9.312 -13.427 1.00 87.38 83 SER A O 1
ATOM 664 N N . GLN A 1 84 ? 5.329 8.739 -11.682 1.00 84.06 84 GLN A N 1
ATOM 665 C CA . GLN A 1 84 ? 6.467 8.202 -12.443 1.00 84.06 84 GLN A CA 1
ATOM 666 C C . GLN A 1 84 ? 6.855 6.788 -11.993 1.00 84.06 84 GLN A C 1
ATOM 668 O O . GLN A 1 84 ? 7.963 6.322 -12.268 1.00 84.06 84 GLN A O 1
ATOM 673 N N . GLY A 1 85 ? 5.997 6.114 -11.228 1.00 78.56 85 GLY A N 1
ATOM 674 C CA . GLY A 1 85 ? 6.250 4.744 -10.809 1.00 78.56 85 GLY A CA 1
ATOM 675 C C . GLY A 1 85 ? 6.251 3.791 -12.003 1.00 78.56 85 GLY A C 1
ATOM 676 O O . GLY A 1 85 ? 5.445 3.919 -12.914 1.00 78.56 85 GLY A O 1
ATOM 677 N N . SER A 1 86 ? 7.142 2.801 -11.980 1.00 82.75 86 SER A N 1
ATOM 678 C CA . SER A 1 86 ? 7.227 1.750 -13.004 1.00 82.75 86 SER A CA 1
ATOM 679 C C . SER A 1 86 ? 6.216 0.612 -12.795 1.00 82.75 86 SER A C 1
ATOM 681 O O . SER A 1 86 ? 6.441 -0.500 -13.267 1.00 82.75 86 SER A O 1
ATOM 683 N N . TRP A 1 87 ? 5.178 0.831 -11.989 1.00 88.06 87 TRP A N 1
ATOM 684 C CA . TRP A 1 87 ? 4.178 -0.182 -11.664 1.00 88.06 87 TRP A CA 1
ATOM 685 C C . TRP A 1 87 ? 3.020 -0.117 -12.664 1.00 88.06 87 TRP A C 1
ATOM 687 O O . TRP A 1 87 ? 2.740 0.931 -13.238 1.00 88.06 87 TRP A O 1
ATOM 697 N N . SER A 1 88 ? 2.359 -1.252 -12.886 1.00 87.12 88 SER A N 1
ATOM 698 C CA . SER A 1 88 ? 1.218 -1.360 -13.798 1.00 87.12 88 SER A CA 1
ATOM 699 C C . SER A 1 88 ? -0.081 -1.419 -13.004 1.00 87.12 88 SER A C 1
ATOM 701 O O . SER A 1 88 ? -0.239 -2.264 -12.120 1.00 87.12 88 SER A O 1
ATOM 703 N N . THR A 1 89 ? -1.029 -0.545 -13.339 1.00 88.69 89 THR A N 1
ATOM 704 C CA . THR A 1 89 ? -2.371 -0.546 -12.744 1.00 88.69 89 THR A CA 1
ATOM 705 C C . THR A 1 89 ? -3.097 -1.868 -13.004 1.00 88.69 89 THR A C 1
ATOM 707 O O . THR A 1 89 ? -3.787 -2.360 -12.115 1.00 88.69 89 THR A O 1
ATOM 710 N N . ASP A 1 90 ? -2.881 -2.492 -14.167 1.00 93.19 90 ASP A N 1
ATOM 711 C CA . ASP A 1 90 ? -3.439 -3.809 -14.500 1.00 93.19 90 ASP A CA 1
ATOM 712 C C . ASP A 1 90 ? -2.881 -4.921 -13.609 1.00 93.19 90 ASP A C 1
ATOM 714 O O . ASP A 1 90 ? -3.620 -5.818 -13.203 1.00 93.19 90 ASP A O 1
ATOM 718 N N . ALA A 1 91 ? -1.587 -4.869 -13.269 1.00 92.94 91 ALA A N 1
ATOM 719 C CA . ALA A 1 91 ? -0.980 -5.843 -12.362 1.00 92.94 91 ALA A CA 1
ATOM 720 C C . ALA A 1 91 ? -1.621 -5.769 -10.967 1.00 92.94 91 ALA A C 1
ATOM 722 O O . ALA A 1 91 ? -2.020 -6.794 -10.416 1.00 92.94 91 ALA A O 1
ATOM 723 N N . ILE A 1 92 ? -1.806 -4.553 -10.442 1.00 93.31 92 ILE A N 1
ATOM 724 C CA . ILE A 1 92 ? -2.500 -4.322 -9.168 1.00 93.31 92 ILE A CA 1
ATOM 725 C C . ILE A 1 92 ? -3.956 -4.795 -9.259 1.00 93.31 92 ILE A C 1
ATOM 727 O O . ILE A 1 92 ? -4.426 -5.509 -8.376 1.00 93.31 92 ILE A O 1
ATOM 731 N N . GLY A 1 93 ? -4.661 -4.432 -10.335 1.00 94.00 93 GLY A N 1
ATOM 732 C CA . GLY A 1 93 ? -6.053 -4.815 -10.564 1.00 94.00 93 GLY A CA 1
ATOM 733 C C . GLY A 1 93 ? -6.248 -6.327 -10.643 1.00 94.00 93 GLY A C 1
ATOM 734 O O . GLY A 1 93 ? -7.214 -6.846 -10.095 1.00 94.00 93 GLY A O 1
ATOM 735 N N . ARG A 1 94 ? -5.304 -7.056 -11.249 1.00 96.50 94 ARG A N 1
ATOM 736 C CA . ARG A 1 94 ? -5.320 -8.522 -11.302 1.00 96.50 94 ARG A CA 1
ATOM 737 C C . ARG A 1 94 ? -5.205 -9.146 -9.914 1.00 96.50 94 ARG A C 1
ATOM 739 O O . ARG A 1 94 ? -5.997 -10.030 -9.606 1.00 96.50 94 ARG A O 1
ATOM 746 N N . ILE A 1 95 ? -4.253 -8.692 -9.094 1.00 95.44 95 ILE A N 1
ATOM 747 C CA . ILE A 1 95 ? -4.102 -9.180 -7.714 1.00 95.44 95 ILE A CA 1
ATOM 748 C C . ILE A 1 95 ? -5.360 -8.863 -6.906 1.00 95.44 95 ILE A C 1
ATOM 750 O O . ILE A 1 95 ? -5.922 -9.746 -6.266 1.00 95.44 95 ILE A O 1
ATOM 754 N N . LEU A 1 96 ? -5.863 -7.629 -7.002 1.00 94.38 96 LEU A N 1
ATOM 755 C CA . LEU A 1 96 ? -7.093 -7.224 -6.325 1.00 94.38 96 LEU A CA 1
ATOM 756 C C . LEU A 1 96 ? -8.283 -8.098 -6.743 1.00 94.38 96 LEU A C 1
ATOM 758 O O . LEU A 1 96 ? -9.035 -8.559 -5.892 1.00 94.38 96 LEU A O 1
ATOM 762 N N . PHE A 1 97 ? -8.436 -8.362 -8.039 1.00 96.19 97 PHE A N 1
ATOM 763 C CA . PHE A 1 97 ? -9.494 -9.227 -8.547 1.00 96.19 97 PHE A CA 1
ATOM 764 C C . PHE A 1 97 ? -9.362 -10.662 -8.024 1.00 96.19 97 PHE A C 1
ATOM 766 O O . PHE A 1 97 ? -10.353 -11.240 -7.594 1.00 96.19 97 PHE A O 1
ATOM 773 N N . GLN A 1 98 ? -8.150 -11.224 -7.994 1.00 95.44 98 GLN A N 1
ATOM 774 C CA . GLN A 1 98 ? -7.898 -12.553 -7.425 1.00 95.44 98 GLN A CA 1
ATOM 775 C C . GLN A 1 98 ? -8.249 -12.629 -5.935 1.00 95.44 98 GLN A C 1
ATOM 777 O O . GLN A 1 98 ? -8.798 -13.636 -5.499 1.00 95.44 98 GLN A O 1
ATOM 782 N N . LEU A 1 99 ? -7.977 -11.566 -5.174 1.00 93.44 99 LEU A N 1
ATOM 783 C CA . LEU A 1 99 ? -8.334 -11.471 -3.757 1.00 93.44 99 LEU A CA 1
ATOM 784 C C . LEU A 1 99 ? -9.844 -11.329 -3.535 1.00 93.44 99 LEU A C 1
ATOM 786 O O . LEU A 1 99 ? -10.357 -11.807 -2.528 1.00 93.44 99 LEU A O 1
ATOM 790 N N . LEU A 1 100 ? -10.555 -10.681 -4.460 1.00 95.12 100 LEU A N 1
ATOM 791 C CA . LEU A 1 100 ? -12.005 -10.493 -4.388 1.00 95.12 100 LEU A CA 1
ATOM 792 C C . LEU A 1 100 ? -12.800 -11.692 -4.917 1.00 95.12 100 LEU A C 1
ATOM 794 O O . LEU A 1 100 ? -13.941 -11.874 -4.509 1.00 95.12 100 LEU A O 1
ATOM 798 N N . LEU A 1 101 ? -12.214 -12.513 -5.791 1.00 96.31 101 LEU A N 1
ATOM 799 C CA . LEU A 1 101 ? -12.885 -13.646 -6.432 1.00 96.31 101 LEU A CA 1
ATOM 800 C C . LEU A 1 101 ? -13.575 -14.618 -5.451 1.00 96.31 101 LEU A C 1
ATOM 802 O O . LEU A 1 101 ? -14.676 -15.047 -5.767 1.00 96.31 101 LEU A O 1
ATOM 806 N N . PRO A 1 102 ? -13.017 -14.949 -4.266 1.00 94.94 102 PRO A N 1
ATOM 807 C CA . PRO A 1 102 ? -13.700 -15.804 -3.288 1.00 94.94 102 PRO A CA 1
ATOM 808 C C . PRO A 1 102 ? -14.959 -15.188 -2.654 1.00 94.94 102 PRO A C 1
ATOM 810 O O . PRO A 1 102 ? -15.683 -15.891 -1.954 1.00 94.94 102 PRO A O 1
ATOM 813 N N . PHE A 1 103 ? -15.188 -13.885 -2.836 1.00 93.44 103 PHE A N 1
ATOM 814 C CA . PHE A 1 103 ? -16.310 -13.140 -2.259 1.00 93.44 103 PHE A CA 1
ATOM 815 C C . PHE A 1 103 ? -17.412 -12.805 -3.279 1.00 93.44 103 PHE A C 1
ATOM 817 O O . PHE A 1 103 ? -18.431 -12.234 -2.885 1.00 93.44 103 PHE A O 1
ATOM 824 N N . LEU A 1 104 ? -17.193 -13.110 -4.563 1.00 89.81 104 LEU A N 1
ATOM 825 C CA . LEU A 1 104 ? -18.136 -12.908 -5.670 1.00 89.81 104 LEU A CA 1
ATOM 826 C C . LEU A 1 104 ? -18.886 -14.207 -5.979 1.00 89.81 104 LEU A C 1
ATOM 828 O O . LEU A 1 104 ? -20.105 -14.110 -6.234 1.00 89.81 104 LEU A O 1
#